Protein AF-A0A353DCD7-F1 (afdb_monomer)

Radius of gyration: 13.49 Å; Cα contacts (8 Å, |Δi|>4): 92; chains: 1; bounding box: 46×28×30 Å

Foldseek 3Di:
DPDPPDFPDDDDDDDPPPCSQVVVCVVLVHNPDDDDPDPPQQADEAEAADPDWDWDDPDPRYIYTHDPRVVRVSGD

Solvent-accessible surface area (backbone atoms only — not comparable to full-atom values): 4963 Å² total; per-residue (Å²): 140,92,78,83,86,65,49,62,79,87,83,91,85,78,64,87,87,71,47,60,42,57,51,53,20,62,74,67,76,41,87,78,46,82,82,65,94,62,92,83,66,90,45,49,77,46,80,37,52,27,94,55,77,48,74,48,72,76,49,100,48,32,34,40,36,26,35,70,45,73,73,36,64,74,42,87

pLDDT: mean 77.05, std 13.77, range [44.34, 90.94]

Structure (mmCIF, N/CA/C/O backbone):
data_AF-A0A353DCD7-F1
#
_entry.id   AF-A0A353DCD7-F1
#
loop_
_atom_site.group_PDB
_atom_site.id
_atom_site.type_symbol
_atom_site.label_atom_id
_atom_site.label_alt_id
_atom_site.label_comp_id
_atom_site.label_asym_id
_atom_site.label_entity_id
_atom_site.label_seq_id
_atom_site.pdbx_PDB_ins_code
_atom_site.Cartn_x
_atom_site.Cartn_y
_atom_site.Cartn_z
_atom_site.occupancy
_atom_site.B_iso_or_equiv
_atom_site.auth_seq_id
_atom_site.auth_comp_id
_atom_site.auth_asym_id
_atom_site.auth_atom_id
_atom_site.pdbx_PDB_model_num
ATOM 1 N N . MET A 1 1 ? -33.154 -5.123 1.338 1.00 44.88 1 MET A N 1
ATOM 2 C CA . MET A 1 1 ? -32.055 -4.289 0.806 1.00 44.88 1 MET A CA 1
ATOM 3 C C . MET A 1 1 ? -30.810 -4.529 1.650 1.00 44.88 1 MET A C 1
ATOM 5 O O . MET A 1 1 ? -30.745 -4.042 2.769 1.00 44.88 1 MET A O 1
ATOM 9 N N . LYS A 1 2 ? -29.884 -5.377 1.192 1.00 48.56 2 LYS A N 1
ATOM 10 C CA . LYS A 1 2 ? -28.657 -5.744 1.930 1.00 48.56 2 LYS A CA 1
ATOM 11 C C . LYS A 1 2 ? -27.427 -5.675 1.019 1.00 48.56 2 LYS A C 1
ATOM 13 O O . LYS A 1 2 ? -26.459 -6.395 1.217 1.00 48.56 2 LYS A O 1
ATOM 18 N N . GLU A 1 3 ? -27.501 -4.815 0.012 1.00 55.44 3 GLU A N 1
ATOM 19 C CA . GLU A 1 3 ? -26.394 -4.493 -0.878 1.00 55.44 3 GLU A CA 1
ATOM 20 C C . GLU A 1 3 ? -25.976 -3.044 -0.627 1.00 55.44 3 GLU A C 1
ATOM 22 O O . GLU A 1 3 ? -26.828 -2.222 -0.304 1.00 55.44 3 GLU A O 1
ATOM 27 N N . LEU A 1 4 ? -24.678 -2.758 -0.780 1.00 51.28 4 LEU A N 1
ATOM 28 C CA . LEU A 1 4 ? -24.023 -1.436 -0.713 1.00 51.28 4 LEU A CA 1
ATOM 29 C C . LEU A 1 4 ? -23.408 -0.981 0.621 1.00 51.28 4 LEU A C 1
ATOM 31 O O . LEU A 1 4 ? -23.164 0.203 0.811 1.00 51.28 4 LEU A O 1
ATOM 35 N N . ARG A 1 5 ? -22.984 -1.902 1.489 1.00 53.38 5 ARG A N 1
ATOM 36 C CA . ARG A 1 5 ? -21.748 -1.649 2.260 1.00 53.38 5 ARG A CA 1
ATOM 37 C C . ARG A 1 5 ? -20.604 -2.418 1.615 1.00 53.38 5 ARG A C 1
ATOM 39 O O . ARG A 1 5 ? -20.072 -3.351 2.201 1.00 53.38 5 ARG A O 1
ATOM 46 N N . ARG A 1 6 ? -20.323 -2.110 0.344 1.00 58.50 6 ARG A N 1
ATOM 47 C CA . ARG A 1 6 ? -19.078 -2.570 -0.276 1.00 58.50 6 ARG A CA 1
ATOM 48 C C . ARG A 1 6 ? -17.966 -1.651 0.238 1.00 58.50 6 ARG A C 1
ATOM 50 O O . ARG A 1 6 ? -18.199 -0.442 0.259 1.00 58.50 6 ARG A O 1
ATOM 57 N N . PRO A 1 7 ? -16.809 -2.203 0.620 1.00 64.00 7 PRO A N 1
ATOM 58 C CA . PRO A 1 7 ? -15.624 -1.414 0.897 1.00 64.00 7 PRO A CA 1
ATOM 59 C C . PRO A 1 7 ? -15.395 -0.354 -0.158 1.00 64.00 7 PRO A C 1
ATOM 61 O O . PRO A 1 7 ? -15.413 -0.662 -1.354 1.00 64.00 7 PRO A O 1
ATOM 64 N N . PHE A 1 8 ? -15.180 0.887 0.270 1.00 74.94 8 PHE A N 1
ATOM 65 C CA . PHE A 1 8 ? -14.646 1.898 -0.625 1.00 74.94 8 PHE A CA 1
ATOM 66 C C . PHE A 1 8 ? -13.197 1.505 -0.932 1.00 74.94 8 PHE A C 1
ATOM 68 O O . PHE A 1 8 ? -12.340 1.533 -0.054 1.00 74.94 8 PHE A O 1
ATOM 75 N N . LEU A 1 9 ? -12.947 1.049 -2.161 1.00 81.69 9 LEU A N 1
ATOM 76 C CA . LEU A 1 9 ? -11.634 0.606 -2.618 1.00 81.69 9 LEU A CA 1
ATOM 77 C C . LEU A 1 9 ? -11.075 1.630 -3.600 1.00 81.69 9 LEU A C 1
ATOM 79 O O . LEU A 1 9 ? -11.680 1.896 -4.637 1.00 81.69 9 LEU A O 1
ATOM 83 N N . VAL A 1 10 ? -9.887 2.146 -3.300 1.00 83.31 10 VAL A N 1
ATOM 84 C CA . VAL A 1 10 ? -9.119 2.995 -4.213 1.00 83.31 10 VAL A CA 1
ATOM 85 C C . VAL A 1 10 ? -7.964 2.179 -4.775 1.00 83.31 10 VAL A C 1
ATOM 87 O O . VAL A 1 10 ? -7.190 1.585 -4.026 1.00 83.31 10 VAL A O 1
ATOM 90 N N . CYS A 1 11 ? -7.855 2.138 -6.102 1.00 86.00 11 CYS A N 1
ATOM 91 C CA . CYS A 1 11 ? -6.801 1.420 -6.808 1.00 86.00 11 CYS A CA 1
ATOM 92 C C . CYS A 1 11 ? -5.921 2.411 -7.576 1.00 86.00 11 CYS A C 1
ATOM 94 O O . CYS A 1 11 ? -6.428 3.244 -8.326 1.00 86.00 11 CYS A O 1
ATOM 96 N N . PHE A 1 12 ? -4.604 2.310 -7.394 1.00 84.62 12 PHE A N 1
ATOM 97 C CA . PHE A 1 12 ? -3.616 3.123 -8.098 1.00 84.62 12 PHE A CA 1
ATOM 98 C C . PHE A 1 12 ? -2.862 2.243 -9.103 1.00 84.62 12 PHE A C 1
ATOM 100 O O . PHE A 1 12 ? -2.091 1.372 -8.705 1.00 84.62 12 PHE A O 1
ATOM 107 N N . CYS A 1 13 ? -3.053 2.496 -10.400 1.00 83.50 13 CYS A N 1
ATOM 108 C CA . CYS A 1 13 ? -2.433 1.744 -11.498 1.00 83.50 13 CYS A CA 1
ATOM 109 C C . CYS A 1 13 ? -1.521 2.642 -12.347 1.00 83.50 13 CYS A C 1
ATOM 111 O O . CYS A 1 13 ? -1.728 3.851 -12.422 1.00 83.50 13 CYS A O 1
ATOM 113 N N . GLY A 1 14 ? -0.506 2.060 -12.989 1.00 80.44 14 GLY A N 1
ATOM 114 C CA . GLY A 1 14 ? 0.407 2.763 -13.901 1.00 80.44 14 GLY A CA 1
ATOM 115 C C . GLY A 1 14 ? 1.806 2.148 -13.923 1.00 80.44 14 GLY A C 1
ATOM 116 O O . GLY A 1 14 ? 2.146 1.361 -13.039 1.00 80.44 14 GLY A O 1
ATOM 117 N N . GLU A 1 15 ? 2.633 2.543 -14.890 1.00 78.88 15 GLU A N 1
ATOM 118 C CA . GLU A 1 15 ? 3.994 2.017 -15.093 1.00 78.88 15 GLU A CA 1
ATOM 119 C C . GLU A 1 15 ? 4.879 2.119 -13.849 1.00 78.88 15 GLU A C 1
ATOM 121 O O . GLU A 1 15 ? 4.772 3.064 -13.065 1.00 78.88 15 GLU A O 1
ATOM 126 N N . THR A 1 16 ? 5.775 1.156 -13.641 1.00 72.50 16 THR A N 1
ATOM 127 C CA . THR A 1 16 ? 6.773 1.218 -12.563 1.00 72.50 16 THR A CA 1
ATOM 128 C C . THR A 1 16 ? 7.514 2.561 -12.600 1.00 72.50 16 THR A C 1
ATOM 130 O O . THR A 1 16 ? 7.803 3.086 -13.668 1.00 72.50 16 THR A O 1
ATOM 133 N N . ASN A 1 17 ? 7.787 3.149 -11.433 1.00 70.62 17 ASN A N 1
ATOM 134 C CA . ASN A 1 17 ? 8.432 4.464 -11.290 1.00 70.62 17 ASN A CA 1
ATOM 135 C C . ASN A 1 17 ? 7.652 5.685 -11.824 1.00 70.62 17 ASN A C 1
ATOM 137 O O . ASN A 1 17 ? 8.172 6.794 -11.777 1.00 70.62 17 ASN A O 1
ATOM 141 N N . SER A 1 18 ? 6.368 5.555 -12.182 1.00 79.56 18 SER A N 1
ATOM 142 C CA . SER A 1 18 ? 5.516 6.698 -12.570 1.00 79.56 18 SER A CA 1
ATOM 143 C C . SER A 1 18 ? 5.141 7.666 -11.426 1.00 79.56 18 SER A C 1
ATOM 145 O O . SER A 1 18 ? 4.273 8.518 -11.593 1.00 79.56 18 SER A O 1
ATOM 147 N N . GLY A 1 19 ? 5.727 7.514 -10.232 1.00 80.62 19 GLY A N 1
ATOM 148 C CA . GLY A 1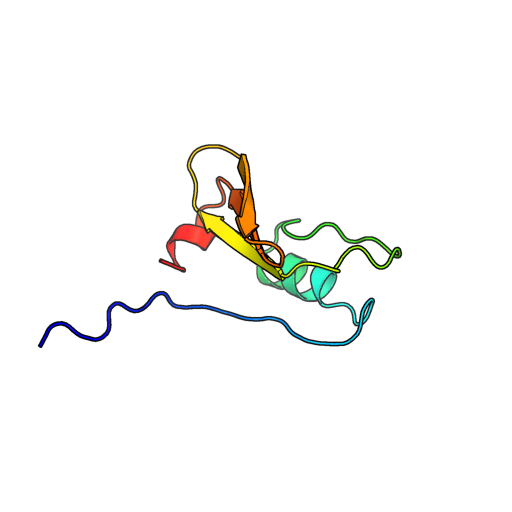 19 ? 5.448 8.375 -9.074 1.00 80.62 19 GLY A CA 1
ATOM 149 C C . GLY A 1 19 ? 4.214 7.999 -8.242 1.00 80.62 19 GLY A C 1
ATOM 150 O O . GLY A 1 19 ? 3.862 8.735 -7.325 1.00 80.62 19 GLY A O 1
ATOM 151 N N . LYS A 1 20 ? 3.577 6.843 -8.489 1.00 85.62 20 LYS A N 1
ATOM 152 C CA . LYS A 1 20 ? 2.403 6.375 -7.714 1.00 85.62 20 LYS A CA 1
ATOM 153 C C . LYS A 1 20 ? 2.651 6.347 -6.208 1.00 85.62 20 LYS A C 1
ATOM 155 O O . LYS A 1 20 ? 1.844 6.877 -5.457 1.00 85.62 20 LYS A O 1
ATOM 160 N N . SER A 1 21 ? 3.773 5.781 -5.762 1.00 81.56 21 SER A N 1
ATOM 161 C CA . SER A 1 21 ? 4.115 5.729 -4.334 1.00 81.56 21 SER A CA 1
ATOM 162 C C . SER A 1 21 ? 4.269 7.129 -3.730 1.00 81.56 21 SER A C 1
ATOM 164 O O . SER A 1 21 ? 3.877 7.346 -2.588 1.00 81.56 21 SER A O 1
ATOM 166 N N . THR A 1 22 ? 4.784 8.094 -4.500 1.00 85.69 22 THR A N 1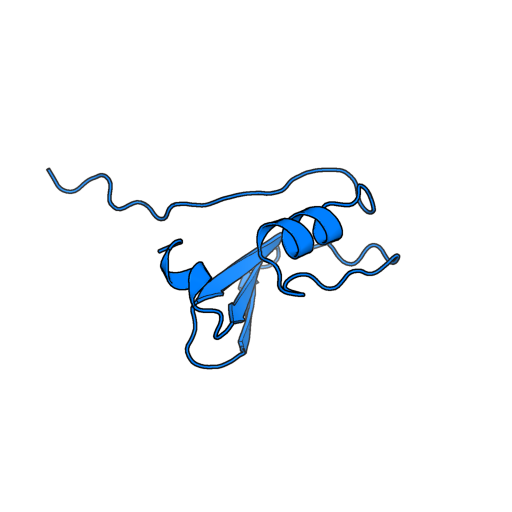
ATOM 167 C CA . THR A 1 22 ? 4.876 9.502 -4.087 1.00 85.69 22 THR A CA 1
ATOM 168 C C . THR A 1 22 ? 3.495 10.139 -3.975 1.00 85.69 22 THR A C 1
ATOM 170 O O . THR A 1 22 ? 3.220 10.793 -2.974 1.00 85.69 22 THR A O 1
ATOM 173 N N . LEU A 1 23 ? 2.611 9.910 -4.953 1.00 84.06 23 LEU A N 1
ATOM 174 C CA . LEU A 1 23 ? 1.228 10.395 -4.917 1.00 84.06 23 LEU A CA 1
ATOM 175 C C . LEU A 1 23 ? 0.465 9.824 -3.720 1.00 84.06 23 LEU A C 1
ATOM 177 O O . LEU A 1 23 ? -0.183 10.575 -3.003 1.00 84.06 23 LEU A O 1
ATOM 181 N N . ILE A 1 24 ? 0.574 8.516 -3.486 1.00 85.81 24 ILE A N 1
ATOM 182 C CA . ILE A 1 24 ? -0.049 7.828 -2.352 1.00 85.81 24 ILE A CA 1
ATOM 183 C C . ILE A 1 24 ? 0.443 8.442 -1.037 1.00 85.81 24 ILE A C 1
ATOM 185 O O . 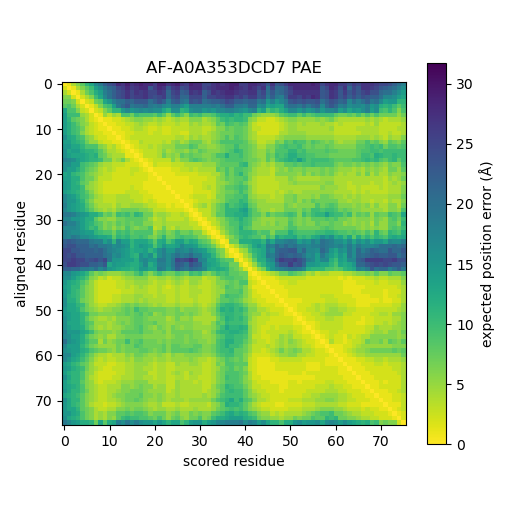ILE A 1 24 ? -0.363 8.868 -0.216 1.00 85.81 24 ILE A O 1
ATOM 189 N N . ASN A 1 25 ? 1.760 8.562 -0.859 1.00 85.75 25 ASN A N 1
ATOM 190 C CA . ASN A 1 25 ? 2.329 9.133 0.362 1.00 85.75 25 ASN A CA 1
ATOM 191 C C . ASN A 1 25 ? 1.937 10.608 0.560 1.00 85.75 25 ASN A C 1
ATOM 193 O O . ASN A 1 25 ? 1.687 11.030 1.684 1.00 85.75 25 ASN A O 1
ATOM 197 N N . GLY A 1 26 ? 1.863 11.387 -0.523 1.00 84.81 26 GLY A N 1
ATOM 198 C CA . GLY A 1 26 ? 1.421 12.781 -0.483 1.00 84.81 26 GLY A CA 1
ATOM 199 C C . GLY A 1 26 ? -0.063 12.926 -0.146 1.00 84.81 26 GLY A C 1
ATOM 200 O O . GLY A 1 26 ? -0.414 13.761 0.681 1.00 84.81 26 GLY A O 1
ATOM 201 N N . LEU A 1 27 ? -0.924 12.089 -0.735 1.00 82.75 27 LEU A N 1
ATOM 202 C CA . LEU A 1 27 ? -2.367 12.092 -0.482 1.00 82.75 27 LEU A CA 1
ATOM 203 C C . LEU A 1 27 ? -2.685 11.761 0.978 1.00 82.75 27 LEU A C 1
ATOM 205 O O . LEU A 1 27 ? -3.571 12.369 1.568 1.00 82.75 27 LEU A O 1
ATOM 209 N N . PHE A 1 28 ? -1.959 10.803 1.551 1.00 78.62 28 PHE A N 1
ATOM 210 C CA . PHE A 1 28 ? -2.211 10.334 2.910 1.00 78.62 28 PHE A CA 1
ATOM 211 C C . PHE A 1 28 ? -1.387 11.064 3.975 1.00 78.62 28 PHE A C 1
ATOM 213 O O . PHE A 1 28 ? -1.577 10.809 5.159 1.00 78.62 28 PHE A O 1
ATOM 220 N N . GLY A 1 29 ? -0.466 11.952 3.582 1.00 80.06 29 GLY A N 1
ATOM 221 C CA . GLY A 1 29 ? 0.406 12.689 4.505 1.00 80.06 29 GLY A CA 1
ATOM 222 C C . GLY A 1 29 ? 1.393 11.814 5.290 1.00 80.06 29 GLY A C 1
ATOM 223 O O . GLY A 1 29 ? 2.149 12.323 6.115 1.00 80.06 29 GLY A O 1
ATOM 224 N N . GLU A 1 30 ? 1.418 10.508 5.022 1.00 76.38 30 GLU A N 1
ATOM 225 C CA . GLU A 1 30 ? 2.239 9.510 5.698 1.00 76.38 30 GLU A CA 1
ATOM 226 C C . GLU A 1 30 ? 2.976 8.632 4.683 1.00 76.38 30 GLU A C 1
ATOM 228 O O . GLU A 1 30 ? 2.523 8.399 3.561 1.00 76.38 30 GLU A O 1
ATOM 233 N N . LYS A 1 31 ? 4.129 8.086 5.085 1.00 77.25 31 LYS A N 1
ATOM 234 C CA . LYS A 1 31 ? 4.935 7.193 4.241 1.00 77.25 31 LYS A CA 1
ATOM 235 C C . LYS A 1 31 ? 4.364 5.768 4.250 1.00 77.25 31 LYS A C 1
ATOM 237 O O . LYS A 1 31 ? 4.882 4.880 4.923 1.00 77.25 31 LYS A O 1
ATOM 242 N N . LEU A 1 32 ? 3.284 5.567 3.502 1.00 77.50 32 LEU A N 1
ATOM 243 C CA . LEU A 1 32 ? 2.519 4.320 3.414 1.00 77.50 32 LEU A CA 1
ATOM 244 C C . LEU A 1 32 ? 3.103 3.321 2.401 1.00 77.50 32 LEU A C 1
ATOM 246 O O . LEU A 1 32 ? 3.181 2.113 2.657 1.00 77.50 32 LEU A O 1
ATOM 250 N N . CYS A 1 33 ? 3.555 3.821 1.254 1.00 76.00 33 CYS A N 1
ATOM 251 C CA . CYS A 1 33 ? 4.273 3.051 0.250 1.00 76.00 33 CYS A CA 1
ATOM 252 C C . CYS A 1 33 ? 5.781 3.227 0.408 1.00 76.00 33 CYS A C 1
ATOM 254 O O . CYS A 1 33 ? 6.296 4.347 0.505 1.00 76.00 33 CYS A O 1
ATOM 256 N N . GLU A 1 34 ? 6.503 2.108 0.370 1.00 66.81 34 GLU A N 1
ATOM 257 C CA . GLU A 1 34 ? 7.942 2.141 0.147 1.00 66.81 34 GLU A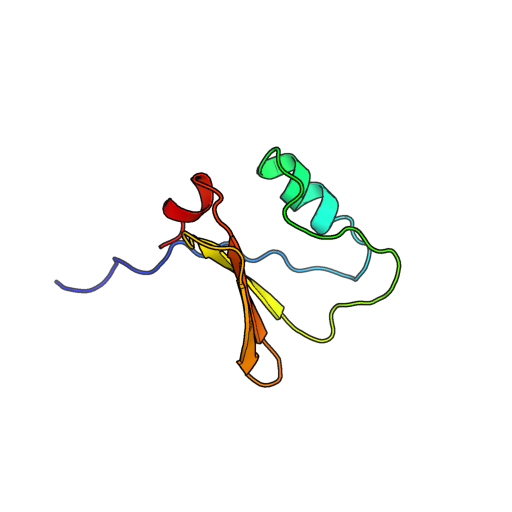 CA 1
ATOM 258 C C . GLU A 1 34 ? 8.194 2.695 -1.258 1.00 66.81 34 GLU A C 1
ATOM 260 O O . GLU A 1 34 ? 7.608 2.251 -2.247 1.00 66.81 34 GLU A O 1
ATOM 265 N N . VAL A 1 35 ? 9.022 3.732 -1.326 1.00 58.78 35 VAL A N 1
ATOM 266 C CA . VAL A 1 35 ? 9.471 4.319 -2.584 1.00 58.78 35 VAL A CA 1
ATOM 267 C C . VAL A 1 35 ? 10.802 3.647 -2.890 1.00 58.78 35 VAL A C 1
ATOM 269 O O . VAL A 1 35 ? 11.799 3.957 -2.242 1.00 58.78 35 VAL A O 1
ATOM 272 N N . SER A 1 36 ? 10.803 2.685 -3.811 1.00 51.03 36 SER A N 1
ATOM 273 C CA . SER A 1 36 ? 12.020 2.068 -4.340 1.00 51.03 36 SER A CA 1
ATOM 274 C C . SER A 1 36 ? 12.077 2.245 -5.852 1.00 51.03 36 SER A C 1
ATOM 276 O O . SER A 1 36 ? 11.060 2.161 -6.531 1.00 51.03 36 SER A O 1
ATOM 278 N N . ASP A 1 37 ? 13.283 2.466 -6.352 1.00 46.06 37 ASP A N 1
ATOM 279 C CA . ASP A 1 37 ? 13.679 2.547 -7.760 1.00 46.06 37 ASP A CA 1
ATOM 280 C C . ASP A 1 37 ? 13.728 1.178 -8.464 1.00 46.06 37 ASP A C 1
ATOM 282 O O . ASP A 1 37 ? 13.649 1.099 -9.693 1.00 46.06 37 ASP A O 1
ATOM 286 N N . ARG A 1 38 ? 13.837 0.096 -7.686 1.00 44.34 38 ARG A N 1
ATOM 287 C CA . ARG A 1 38 ? 13.788 -1.290 -8.163 1.00 44.34 38 ARG A CA 1
ATOM 288 C C . ARG A 1 38 ? 12.349 -1.718 -8.481 1.00 44.34 38 ARG A C 1
ATOM 290 O O . ARG A 1 38 ? 11.450 -1.397 -7.698 1.00 44.34 38 ARG A O 1
ATOM 297 N N . PRO A 1 39 ? 12.115 -2.477 -9.572 1.00 45.47 39 PRO A N 1
ATOM 298 C CA . PRO A 1 39 ? 10.804 -3.033 -9.887 1.00 45.47 39 PRO A CA 1
ATOM 299 C C . PRO A 1 39 ? 10.439 -4.071 -8.823 1.00 45.47 39 PRO A C 1
ATOM 301 O O . PRO A 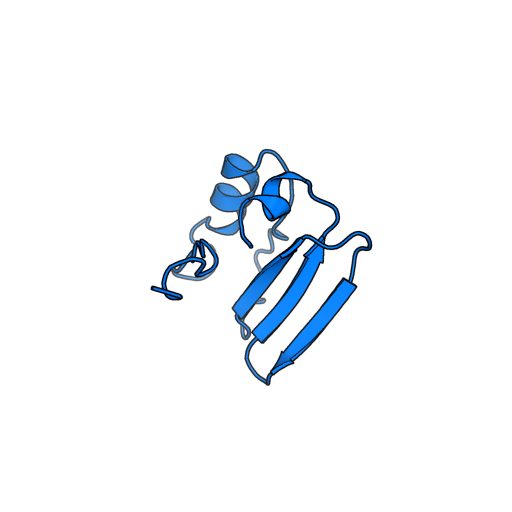1 39 ? 10.813 -5.231 -8.913 1.00 45.47 39 PRO A O 1
ATOM 304 N N . ASN A 1 4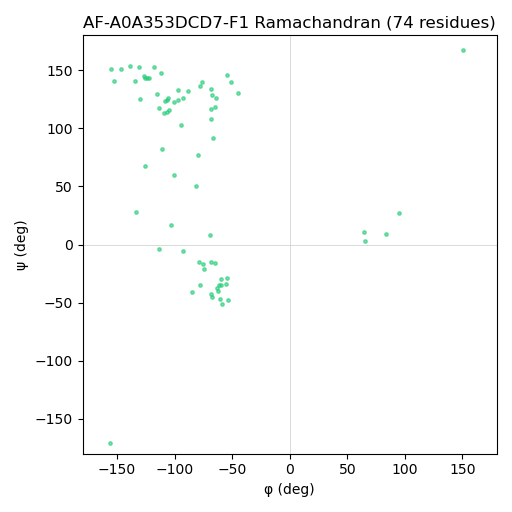0 ? 9.756 -3.632 -7.770 1.00 47.41 40 ASN A N 1
ATOM 305 C CA . ASN A 1 40 ? 9.448 -4.459 -6.603 1.00 47.41 40 ASN A CA 1
ATOM 306 C C . ASN A 1 40 ? 7.988 -4.944 -6.606 1.00 47.41 40 ASN A C 1
ATOM 308 O O . ASN A 1 40 ? 7.438 -5.292 -5.565 1.00 47.41 40 ASN A O 1
ATOM 312 N N . THR A 1 41 ? 7.309 -4.882 -7.755 1.00 54.56 41 THR A N 1
ATOM 313 C CA . THR A 1 41 ? 5.860 -5.098 -7.850 1.00 54.56 41 THR A CA 1
ATOM 314 C C . THR A 1 41 ? 5.542 -6.175 -8.882 1.00 54.56 41 THR A C 1
ATOM 316 O O . THR A 1 41 ? 4.956 -5.899 -9.920 1.00 54.56 41 THR A O 1
ATOM 319 N N . GLU A 1 42 ? 5.921 -7.418 -8.580 1.00 61.84 42 GLU A N 1
ATOM 320 C CA . GLU A 1 42 ? 5.286 -8.597 -9.195 1.00 61.84 42 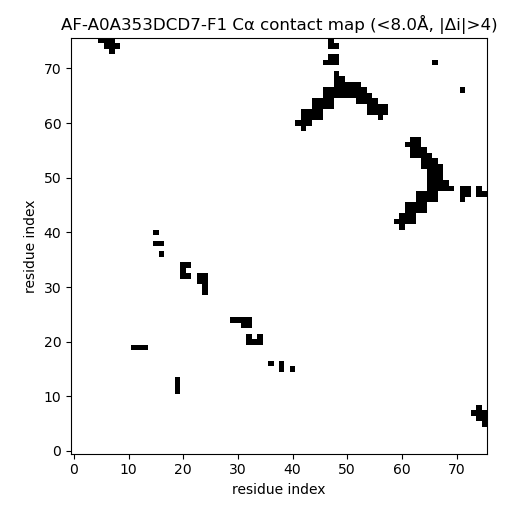GLU A CA 1
ATOM 321 C C . GLU A 1 42 ? 3.894 -8.857 -8.589 1.00 61.84 42 GLU A C 1
ATOM 323 O O . GLU A 1 42 ? 3.077 -9.546 -9.188 1.00 61.84 42 GLU A O 1
ATOM 328 N N . LYS A 1 43 ? 3.598 -8.267 -7.418 1.00 72.62 43 LYS A N 1
ATOM 329 C CA . LYS A 1 43 ? 2.362 -8.492 -6.659 1.00 72.62 43 LYS A CA 1
ATOM 330 C C . LYS A 1 43 ? 1.623 -7.195 -6.329 1.00 72.62 43 LYS A C 1
ATOM 332 O O . LYS A 1 43 ? 2.230 -6.182 -5.983 1.00 72.62 43 LYS A O 1
ATOM 337 N N . ILE A 1 44 ? 0.298 -7.249 -6.367 1.00 84.25 44 ILE A N 1
ATOM 338 C CA . ILE A 1 44 ? -0.629 -6.207 -5.924 1.00 84.25 44 ILE A CA 1
ATOM 339 C C . ILE A 1 44 ? -0.533 -6.070 -4.401 1.00 84.25 44 ILE A C 1
ATOM 341 O O . ILE A 1 44 ? -0.665 -7.048 -3.669 1.00 84.25 44 ILE A O 1
ATOM 345 N N . ILE A 1 45 ? -0.349 -4.847 -3.900 1.00 86.19 45 ILE A N 1
ATOM 346 C CA . ILE A 1 45 ? -0.346 -4.572 -2.457 1.00 86.19 45 ILE A CA 1
ATOM 347 C C . ILE A 1 45 ? -1.702 -4.000 -2.056 1.00 86.19 45 ILE A C 1
ATOM 349 O O . ILE A 1 45 ? -2.113 -2.949 -2.548 1.00 86.19 45 ILE A O 1
ATOM 353 N 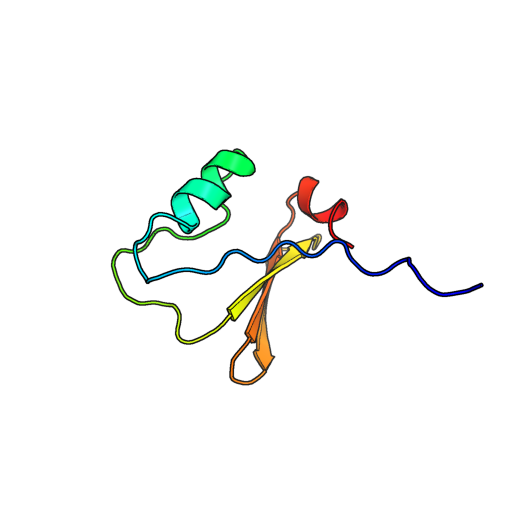N . LYS A 1 46 ? -2.377 -4.663 -1.119 1.00 88.56 46 LYS A N 1
ATOM 354 C CA . LYS A 1 46 ? -3.638 -4.206 -0.537 1.00 88.56 46 LYS A CA 1
ATOM 355 C C . LYS A 1 46 ? -3.402 -3.713 0.889 1.00 88.56 46 LYS A C 1
ATOM 357 O O . LYS A 1 46 ? -3.065 -4.494 1.778 1.00 88.56 46 LYS A O 1
ATOM 362 N N . TYR A 1 47 ? -3.589 -2.415 1.102 1.00 88.56 47 TYR A N 1
ATOM 363 C CA . TYR A 1 47 ? -3.481 -1.784 2.416 1.00 88.56 47 TYR A CA 1
ATOM 364 C C . TYR A 1 47 ? -4.823 -1.816 3.143 1.00 88.56 47 TYR A C 1
ATOM 366 O O . TYR A 1 47 ? -5.850 -1.487 2.558 1.00 88.56 47 TYR A O 1
ATOM 374 N N . GLN A 1 48 ? -4.810 -2.225 4.409 1.00 88.75 48 GLN A N 1
ATOM 375 C CA . GLN A 1 48 ? -5.997 -2.317 5.260 1.00 88.75 48 GLN A CA 1
ATOM 376 C C . GLN A 1 48 ? -5.682 -1.816 6.666 1.00 88.75 48 GLN A C 1
ATOM 378 O O . GLN A 1 48 ? -4.541 -1.896 7.132 1.00 88.75 48 GLN A O 1
ATOM 383 N N . PHE A 1 49 ? -6.700 -1.337 7.376 1.00 89.75 49 PHE A N 1
ATOM 384 C CA . PHE A 1 49 ? -6.529 -1.001 8.780 1.00 89.75 49 PHE A CA 1
ATOM 385 C C . PHE A 1 49 ? -6.297 -2.263 9.619 1.00 89.75 49 PHE A C 1
ATOM 387 O O . PHE A 1 49 ? -7.031 -3.249 9.524 1.00 89.75 49 PHE A O 1
ATOM 394 N N . GLY A 1 50 ? -5.308 -2.222 10.508 1.00 90.38 50 GLY A N 1
ATOM 395 C CA . GLY A 1 50 ? -5.148 -3.225 11.551 1.00 90.38 50 GLY A CA 1
ATOM 396 C C . GLY A 1 50 ? -4.432 -2.664 12.766 1.00 90.38 50 GLY A C 1
ATOM 397 O O . GLY A 1 50 ? -3.462 -1.930 12.636 1.00 90.38 50 GLY A O 1
ATOM 398 N N . LYS A 1 51 ? -4.877 -3.065 13.963 1.00 90.44 51 LYS A N 1
ATOM 399 C CA . LYS A 1 51 ? -4.298 -2.611 15.242 1.00 90.44 51 LYS A CA 1
ATOM 400 C C . LYS A 1 51 ? -2.785 -2.840 15.347 1.00 90.44 51 LYS A C 1
ATOM 402 O O . LYS A 1 51 ? -2.109 -2.098 16.042 1.00 90.44 51 LYS A O 1
ATOM 407 N N . ASN A 1 52 ? -2.276 -3.864 14.662 1.00 90.19 52 ASN A N 1
ATOM 408 C CA . ASN A 1 52 ? -0.862 -4.213 14.625 1.00 90.19 52 ASN A CA 1
ATOM 409 C C . ASN A 1 52 ? -0.379 -4.250 13.177 1.00 90.19 52 ASN A C 1
ATOM 411 O O . ASN A 1 52 ? -1.094 -4.743 12.299 1.00 90.19 52 ASN A O 1
ATOM 415 N N . LYS A 1 53 ? 0.861 -3.800 12.957 1.00 88.88 53 LYS A N 1
ATOM 416 C CA . LYS A 1 53 ? 1.533 -3.924 11.664 1.00 88.88 53 LYS A CA 1
ATOM 417 C C . LYS A 1 53 ? 1.750 -5.403 11.340 1.00 88.88 53 LYS A C 1
ATOM 419 O O . LYS A 1 53 ? 2.461 -6.090 12.067 1.00 88.88 53 LYS A O 1
ATOM 424 N N . ARG A 1 54 ? 1.154 -5.889 10.251 1.00 90.88 54 ARG A N 1
ATOM 425 C CA . ARG A 1 54 ? 1.389 -7.244 9.726 1.00 90.88 54 ARG A CA 1
ATOM 426 C C . ARG A 1 54 ? 1.303 -7.259 8.206 1.00 90.88 54 ARG A C 1
ATOM 428 O O . ARG A 1 54 ? 0.566 -6.471 7.617 1.00 90.88 54 ARG A O 1
ATOM 435 N N . SER A 1 55 ? 2.033 -8.173 7.587 1.00 88.88 55 SER A N 1
ATOM 436 C CA . SER A 1 55 ? 1.999 -8.417 6.147 1.00 88.88 55 SER A CA 1
ATOM 437 C C . SER A 1 55 ? 1.918 -9.911 5.879 1.00 88.88 55 SER A C 1
ATOM 439 O O . SER A 1 55 ? 2.596 -10.677 6.562 1.00 88.88 55 SER A O 1
ATOM 441 N N . GLY A 1 56 ? 1.128 -10.309 4.890 1.00 86.31 56 GLY A N 1
ATOM 442 C CA . GLY A 1 56 ? 1.061 -11.693 4.434 1.00 86.31 56 GLY A CA 1
ATOM 443 C C . GLY A 1 56 ? 0.597 -11.782 2.989 1.00 86.31 56 GLY A C 1
ATOM 444 O O . GLY A 1 56 ? -0.132 -10.912 2.511 1.00 86.31 56 GLY A O 1
ATOM 445 N N . ASP A 1 57 ? 1.032 -12.827 2.294 1.00 87.25 57 ASP A N 1
ATOM 446 C CA . ASP A 1 57 ? 0.503 -13.173 0.981 1.00 87.25 57 ASP A CA 1
ATOM 447 C C . ASP A 1 57 ? -0.944 -13.652 1.146 1.00 87.25 57 ASP A C 1
ATOM 449 O O . ASP A 1 57 ? -1.211 -14.650 1.816 1.00 87.25 57 ASP A O 1
ATOM 453 N N . ALA A 1 58 ? -1.890 -12.922 0.557 1.00 83.12 58 ALA A N 1
ATOM 454 C CA . ALA A 1 58 ? -3.279 -13.362 0.477 1.00 83.12 58 ALA A CA 1
ATOM 455 C C . ALA A 1 58 ? -3.453 -14.416 -0.624 1.00 83.12 58 ALA A C 1
ATOM 457 O O . ALA A 1 58 ? -4.250 -15.341 -0.482 1.00 83.12 58 ALA A O 1
ATOM 458 N N . ASN A 1 59 ? -2.703 -14.277 -1.721 1.00 86.62 59 ASN A N 1
ATOM 459 C CA . ASN A 1 59 ? -2.583 -15.268 -2.786 1.00 86.62 59 ASN A CA 1
ATOM 460 C C . ASN A 1 59 ? -1.251 -15.078 -3.544 1.00 86.62 59 ASN A C 1
ATOM 462 O O . ASN A 1 59 ? -0.393 -14.306 -3.114 1.00 86.62 59 ASN A O 1
ATOM 466 N N . ALA A 1 60 ? -1.075 -15.789 -4.664 1.00 83.62 60 ALA A N 1
ATOM 467 C CA . ALA A 1 60 ? 0.145 -15.733 -5.473 1.00 83.62 60 ALA A CA 1
ATOM 468 C C . ALA A 1 60 ? 0.514 -14.306 -5.920 1.00 83.62 60 ALA A C 1
ATOM 470 O O . ALA A 1 60 ? 1.695 -13.963 -5.921 1.00 83.62 60 ALA A O 1
ATOM 471 N N . ASP A 1 61 ? -0.490 -13.469 -6.185 1.00 85.50 61 ASP A N 1
ATOM 472 C CA . ASP A 1 61 ? -0.339 -12.160 -6.820 1.00 85.50 61 ASP A CA 1
ATOM 473 C C . ASP A 1 61 ? -0.676 -10.992 -5.883 1.00 85.50 61 ASP A C 1
ATOM 475 O O . ASP A 1 61 ? -0.550 -9.837 -6.279 1.00 85.50 61 ASP A O 1
ATOM 479 N N . VAL A 1 62 ? -1.135 -11.250 -4.653 1.00 84.44 62 VAL A N 1
ATOM 480 C CA . VAL A 1 62 ? -1.648 -10.223 -3.734 1.00 84.44 62 VAL A CA 1
ATOM 481 C C . VAL A 1 62 ? -1.008 -10.352 -2.359 1.00 84.44 62 VAL A C 1
ATOM 483 O O . VAL A 1 62 ? -1.127 -11.379 -1.691 1.00 84.44 62 VAL A O 1
ATOM 486 N N . VAL A 1 63 ? -0.421 -9.253 -1.892 1.00 88.38 63 VAL A N 1
ATOM 487 C CA . VAL A 1 63 ? 0.083 -9.086 -0.526 1.00 88.38 63 VAL A CA 1
ATOM 488 C C . VAL A 1 63 ? -0.845 -8.151 0.240 1.00 88.38 63 VAL A C 1
ATOM 490 O O . VAL A 1 63 ? -1.060 -7.005 -0.156 1.00 88.38 63 VAL A O 1
ATOM 493 N N . GLU A 1 64 ? -1.363 -8.605 1.377 1.00 90.38 64 GLU A N 1
ATOM 494 C CA . GLU A 1 64 ? -2.126 -7.763 2.294 1.00 90.38 64 GLU A CA 1
ATOM 495 C C . GLU A 1 64 ? -1.208 -7.171 3.364 1.00 90.38 64 GLU A C 1
ATOM 497 O O . GLU A 1 64 ? -0.499 -7.887 4.074 1.00 90.38 64 GLU A O 1
ATOM 502 N N . LYS A 1 65 ? -1.240 -5.843 3.502 1.00 89.56 65 LYS A N 1
ATOM 503 C CA . LYS A 1 65 ? -0.549 -5.097 4.556 1.00 89.56 65 LYS A CA 1
ATOM 504 C C . LYS A 1 65 ? -1.580 -4.455 5.474 1.00 89.56 65 LYS A C 1
ATOM 506 O O . LYS A 1 65 ? -2.339 -3.586 5.057 1.00 89.56 65 LYS A O 1
ATOM 511 N N . PHE A 1 66 ? -1.574 -4.859 6.737 1.00 90.94 66 PHE A N 1
ATOM 512 C CA . PHE A 1 66 ? -2.376 -4.236 7.780 1.00 90.94 66 PHE A CA 1
ATOM 513 C C . PHE A 1 66 ? -1.515 -3.235 8.538 1.00 90.94 66 PHE A C 1
ATOM 515 O O . PHE A 1 66 ? -0.452 -3.606 9.044 1.00 90.94 66 PHE A O 1
ATOM 522 N N . LEU A 1 67 ? -1.958 -1.982 8.606 1.00 89.12 67 LEU A N 1
ATOM 523 C CA . LEU A 1 67 ? -1.235 -0.889 9.253 1.00 89.12 67 LEU A CA 1
ATOM 524 C C . LEU A 1 67 ? -2.134 -0.188 10.286 1.00 89.12 67 LEU A C 1
ATOM 526 O O . LEU A 1 67 ? -3.335 -0.044 10.037 1.00 89.12 67 LEU A O 1
ATOM 530 N N . PRO A 1 68 ? -1.575 0.284 11.417 1.00 89.88 68 PRO A N 1
ATOM 531 C CA . PRO A 1 68 ? -2.317 1.025 12.435 1.00 89.88 68 PRO A CA 1
ATOM 532 C C . PRO A 1 68 ? -2.476 2.501 12.042 1.00 89.88 68 PRO A C 1
ATOM 534 O O . PRO A 1 68 ? -2.141 3.392 12.813 1.00 89.88 68 PRO A O 1
ATOM 537 N N . ILE A 1 69 ? -2.939 2.756 10.817 1.00 86.75 69 ILE A N 1
ATOM 538 C CA . ILE A 1 69 ? -3.141 4.106 10.290 1.00 86.75 69 ILE A CA 1
ATOM 539 C C . ILE A 1 69 ? -4.636 4.400 10.301 1.00 86.75 69 ILE A C 1
ATOM 541 O O . ILE A 1 69 ? -5.398 3.739 9.599 1.00 86.75 69 ILE A O 1
ATOM 545 N N . GLU A 1 70 ? -5.057 5.379 11.098 1.00 85.56 70 GLU A N 1
ATOM 546 C CA . GLU A 1 70 ? -6.476 5.623 11.385 1.00 85.56 70 GLU A CA 1
ATOM 547 C C . GLU A 1 70 ? -7.308 5.927 10.132 1.00 85.56 70 GLU A C 1
ATOM 549 O O . GLU A 1 70 ? -8.427 5.431 10.031 1.00 85.56 70 GLU A O 1
ATOM 554 N N . PHE A 1 71 ? -6.750 6.618 9.129 1.00 80.69 71 PHE A N 1
ATOM 555 C CA . PHE A 1 71 ? -7.469 6.899 7.879 1.00 80.69 71 PHE A CA 1
ATOM 556 C C . PHE A 1 71 ? -7.892 5.612 7.143 1.00 80.69 71 PHE A C 1
ATOM 558 O O . PHE A 1 71 ? -8.921 5.594 6.475 1.00 80.69 71 PHE A O 1
ATOM 565 N N . LEU A 1 72 ? -7.143 4.504 7.271 1.00 83.75 72 LEU A N 1
ATOM 566 C CA . LEU A 1 72 ? -7.497 3.236 6.617 1.00 83.75 72 LEU A CA 1
ATOM 567 C C . LEU A 1 72 ? -8.810 2.652 7.157 1.00 83.75 72 LEU A C 1
ATOM 569 O O . LEU A 1 72 ? -9.389 1.783 6.514 1.00 83.75 72 LEU A O 1
ATOM 573 N N . ARG A 1 73 ? -9.306 3.121 8.312 1.00 83.69 73 ARG A N 1
ATOM 574 C CA . ARG A 1 73 ? -10.650 2.783 8.808 1.00 83.69 73 ARG A CA 1
ATOM 575 C C . ARG A 1 73 ? -11.762 3.384 7.954 1.00 83.69 73 ARG A C 1
ATOM 577 O O . ARG A 1 73 ? -12.902 2.971 8.075 1.00 83.69 73 ARG A O 1
ATOM 584 N N . GLU A 1 74 ? -11.473 4.353 7.098 1.00 79.44 74 GLU A N 1
ATOM 585 C CA . GLU A 1 74 ? -12.474 4.895 6.174 1.00 79.44 74 GLU A CA 1
ATOM 586 C C . GLU A 1 74 ? -12.682 3.975 4.957 1.00 79.44 74 GLU A C 1
ATOM 588 O O . GLU A 1 74 ? -13.694 4.062 4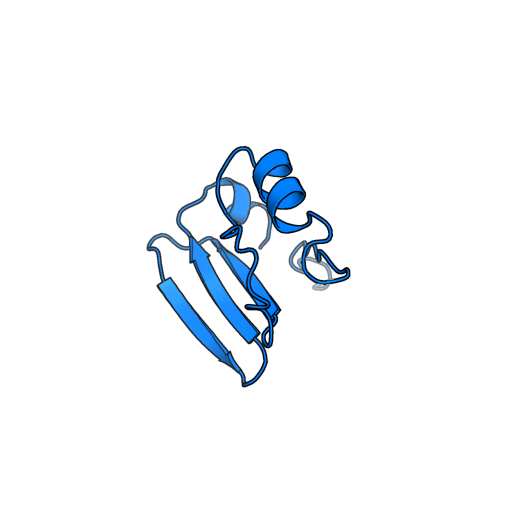.261 1.00 79.44 74 GLU A O 1
ATOM 593 N N . PHE A 1 75 ? -11.759 3.032 4.745 1.00 73.00 75 PHE A N 1
ATOM 594 C CA . PHE A 1 75 ? -11.737 2.077 3.642 1.00 73.00 75 PHE A CA 1
ATOM 595 C C . PHE A 1 75 ? -12.018 0.668 4.216 1.00 73.00 75 PHE A C 1
ATOM 597 O O . PHE A 1 75 ? -11.092 -0.072 4.546 1.00 73.00 75 PHE A O 1
ATOM 604 N N . HIS A 1 76 ? -13.305 0.342 4.429 1.00 58.88 76 HIS A N 1
ATOM 605 C CA . HIS A 1 76 ? -13.795 -0.879 5.113 1.00 58.88 76 HIS A CA 1
ATOM 606 C C . HIS A 1 76 ? -14.096 -2.056 4.194 1.00 58.88 76 HIS A C 1
ATOM 608 O O . HIS A 1 76 ? -15.218 -2.045 3.651 1.00 58.88 76 HIS A O 1
#

Nearest PDB structures (foldseek):
  6j72-assembly1_A  TM=6.791E-01  e=5.772E-01  Mycolicibacterium smegmatis MC2 155
  6n12-assembly1_B  TM=4.029E-01  e=6.179E-01  Homo sapiens
  4uxj-assembly3_C  TM=4.355E-01  e=5.466E+00  Leishmania major

Secondary structure (DSSP, 8-state):
--------------STTSSHHHHHHHHHSS--S---SS---SSEEEEEE-SS-EEEEEETTEEEEEE--GGGGG--

Sequence (76 aa):
MKELRRPFLVCFCGETNSGKSTLINGLFGEKLCEVSDRPNTEKIIKYQFGKNKRSGDANADVVEKFLPIEFLREFH

Mean predicted aligned error: 7.89 Å